Protein AF-A0A9J6A9H9-F1 (afdb_monomer_lite)

pLDDT: mean 70.24, std 17.9, range [38.53, 92.38]

Secondary structure (DSSP, 8-state):
--------------------------S----PPEEEEPGGG-EEEEEEEEEE-SSS-EEEEEEEE-

Radius of gyration: 25.53 Å; chains: 1; bounding box: 49×39×67 Å

Structure (mmCIF, N/CA/C/O backbone):
data_AF-A0A9J6A9H9-F1
#
_entry.id   AF-A0A9J6A9H9-F1
#
loop_
_atom_site.group_PDB
_atom_site.id
_atom_site.type_symbol
_atom_site.label_atom_id
_atom_site.label_alt_id
_atom_site.label_comp_id
_atom_site.label_asym_id
_atom_site.label_entity_id
_atom_site.label_seq_id
_atom_site.pdbx_PDB_ins_code
_atom_site.Cartn_x
_atom_site.Cartn_y
_atom_site.Cartn_z
_atom_site.occupancy
_atom_site.B_iso_or_equiv
_atom_site.auth_seq_id
_atom_site.auth_comp_id
_atom_site.auth_asym_id
_atom_site.auth_atom_id
_atom_site.pdbx_PDB_model_num
ATOM 1 N N . MET A 1 1 ? 36.577 -6.231 46.198 1.00 38.53 1 MET A N 1
ATOM 2 C CA . MET A 1 1 ? 37.609 -6.863 45.349 1.00 38.53 1 MET A CA 1
ATOM 3 C C . MET A 1 1 ? 37.170 -8.294 45.060 1.00 38.53 1 MET A C 1
ATOM 5 O O . MET A 1 1 ? 36.641 -8.925 45.962 1.00 38.53 1 MET A O 1
ATOM 9 N N . ALA A 1 2 ? 37.301 -8.685 43.787 1.00 44.50 2 ALA A N 1
ATOM 10 C CA . ALA A 1 2 ? 37.142 -9.998 43.127 1.00 44.50 2 ALA A CA 1
ATOM 11 C C . ALA A 1 2 ? 37.519 -11.230 43.982 1.00 44.50 2 ALA A C 1
ATOM 13 O O . ALA A 1 2 ? 38.323 -11.077 44.890 1.00 44.50 2 ALA A O 1
ATOM 14 N N . MET A 1 3 ? 37.116 -12.484 43.749 1.00 44.47 3 MET A N 1
ATOM 15 C CA . MET A 1 3 ? 36.470 -13.300 42.689 1.00 44.47 3 MET A CA 1
ATOM 16 C C . MET A 1 3 ? 36.291 -14.688 43.368 1.00 44.47 3 MET A C 1
ATOM 18 O O . MET A 1 3 ? 37.072 -14.986 44.262 1.00 44.47 3 MET A O 1
ATOM 22 N N . ASN A 1 4 ? 35.310 -15.550 43.098 1.00 50.19 4 ASN A N 1
ATOM 23 C CA . ASN A 1 4 ? 35.212 -16.560 42.026 1.00 50.19 4 ASN A CA 1
ATOM 24 C C . ASN A 1 4 ? 34.070 -17.515 42.477 1.00 50.19 4 ASN A C 1
ATOM 26 O O . ASN A 1 4 ? 33.735 -17.566 43.649 1.00 50.19 4 ASN A O 1
ATOM 30 N N . GLU A 1 5 ? 33.288 -18.135 41.601 1.00 44.94 5 GLU A N 1
ATOM 31 C CA . GLU A 1 5 ? 33.443 -19.545 41.234 1.00 44.94 5 GLU A CA 1
ATOM 32 C C . GLU A 1 5 ? 32.310 -19.879 40.253 1.00 44.94 5 GLU A C 1
ATOM 34 O O . GLU A 1 5 ? 31.138 -19.672 40.563 1.00 44.94 5 GLU A O 1
ATOM 39 N N . ASN A 1 6 ? 32.655 -20.408 39.080 1.00 49.72 6 ASN A N 1
ATOM 40 C CA . ASN A 1 6 ? 32.176 -21.708 38.591 1.00 49.72 6 ASN A CA 1
ATOM 41 C C . ASN A 1 6 ? 32.305 -21.811 37.067 1.00 49.72 6 ASN A C 1
ATOM 43 O O . ASN A 1 6 ? 31.425 -21.465 36.288 1.00 49.72 6 ASN A O 1
ATOM 47 N N . ILE A 1 7 ? 33.481 -22.296 36.676 1.00 54.84 7 ILE A N 1
ATOM 48 C CA . ILE A 1 7 ? 33.678 -23.492 35.853 1.00 54.84 7 ILE A CA 1
ATOM 49 C C . ILE A 1 7 ? 32.675 -23.677 34.702 1.00 54.84 7 ILE A C 1
ATOM 51 O O . ILE A 1 7 ? 31.577 -24.215 34.836 1.00 54.84 7 ILE A O 1
ATOM 55 N N . SER A 1 8 ? 33.185 -23.328 33.524 1.00 50.78 8 SER A N 1
ATOM 56 C CA . SER A 1 8 ? 32.796 -23.799 32.198 1.00 50.78 8 SER A CA 1
ATOM 57 C C . SER A 1 8 ? 32.330 -25.267 32.182 1.00 50.78 8 SER A C 1
ATOM 59 O O . SER A 1 8 ? 33.143 -26.191 32.229 1.00 50.78 8 SER A O 1
ATOM 61 N N . LYS A 1 9 ? 31.018 -25.494 32.032 1.00 59.47 9 LYS A N 1
ATOM 62 C CA . LYS A 1 9 ? 30.473 -26.750 31.491 1.00 59.47 9 LYS A CA 1
ATOM 63 C C . LYS A 1 9 ? 30.102 -26.534 30.032 1.00 59.47 9 LYS A C 1
ATOM 65 O O . LYS A 1 9 ? 29.017 -26.093 29.666 1.00 59.47 9 LYS A O 1
ATOM 70 N N . ARG A 1 10 ? 31.096 -26.820 29.203 1.00 53.81 10 ARG A N 1
ATOM 71 C CA . ARG A 1 10 ? 31.040 -26.883 27.749 1.00 53.81 10 ARG A CA 1
ATOM 72 C C . ARG A 1 10 ? 30.042 -27.964 27.304 1.00 53.81 10 ARG A C 1
ATOM 74 O O . ARG A 1 10 ? 30.098 -29.085 27.790 1.00 53.81 10 ARG A O 1
ATOM 81 N N . SER A 1 11 ? 29.293 -27.646 26.247 1.00 57.25 11 SER A N 1
ATOM 82 C CA . SER A 1 11 ? 28.905 -28.566 25.167 1.00 57.25 11 SER A CA 1
ATOM 83 C C . SER A 1 11 ? 27.771 -29.570 25.407 1.00 57.25 11 SER A C 1
ATOM 85 O O . SER A 1 11 ? 28.035 -30.701 25.788 1.00 57.25 11 SER A O 1
ATOM 87 N N . VAL A 1 12 ? 26.583 -29.242 24.878 1.00 60.34 12 VAL A N 1
ATOM 88 C CA . VAL A 1 12 ? 25.970 -30.044 23.799 1.00 60.34 12 VAL A CA 1
ATOM 89 C C . VAL A 1 12 ? 25.311 -29.089 22.794 1.00 60.34 12 VAL A C 1
ATOM 91 O O . VAL A 1 12 ? 24.258 -28.513 23.045 1.00 60.34 12 VAL A O 1
ATOM 94 N N . ARG A 1 13 ? 25.961 -28.888 21.642 1.00 57.34 13 ARG A N 1
ATOM 95 C CA . ARG A 1 13 ? 25.307 -28.360 20.436 1.00 57.34 13 ARG A CA 1
ATOM 96 C C . ARG A 1 13 ? 24.236 -29.364 20.016 1.00 57.34 13 ARG A C 1
ATOM 98 O O . ARG A 1 13 ? 24.545 -30.550 20.022 1.00 57.34 13 ARG A O 1
ATOM 105 N N . ASN A 1 14 ? 23.059 -28.900 19.586 1.00 45.16 14 ASN A N 1
ATOM 106 C CA . ASN A 1 14 ? 22.435 -29.370 18.343 1.00 45.16 14 ASN A CA 1
ATOM 107 C C . ASN A 1 14 ? 21.143 -28.614 17.983 1.00 45.16 14 ASN A C 1
ATOM 109 O O . ASN A 1 14 ? 20.146 -28.768 18.672 1.00 45.16 14 ASN A O 1
ATOM 113 N N . ARG A 1 15 ? 21.192 -27.979 16.794 1.00 50.47 15 ARG A N 1
ATOM 114 C CA . ARG A 1 15 ? 20.116 -27.866 15.781 1.00 50.47 15 ARG A CA 1
ATOM 115 C C . ARG A 1 15 ? 18.939 -26.941 16.169 1.00 50.47 15 ARG A C 1
ATOM 117 O O . ARG A 1 15 ? 18.287 -27.161 17.168 1.00 50.47 15 ARG A O 1
ATOM 124 N N . THR A 1 16 ? 18.599 -25.868 15.454 1.00 50.00 16 THR A N 1
ATOM 125 C CA . THR A 1 16 ? 18.678 -25.602 14.010 1.00 50.00 16 THR A CA 1
ATOM 126 C C . THR A 1 16 ? 18.612 -24.086 13.796 1.00 50.00 16 THR A C 1
ATOM 128 O O . THR A 1 16 ? 17.872 -23.388 14.481 1.00 50.00 16 THR A O 1
ATOM 131 N N . SER A 1 17 ? 19.384 -23.577 12.842 1.00 59.34 17 SER A N 1
ATOM 132 C CA . SER A 1 17 ? 19.267 -22.203 12.353 1.00 59.34 17 SER A CA 1
ATOM 133 C C . SER A 1 17 ? 17.993 -22.064 11.508 1.00 59.34 17 SER A C 1
ATOM 135 O O . SER A 1 17 ? 17.698 -22.971 10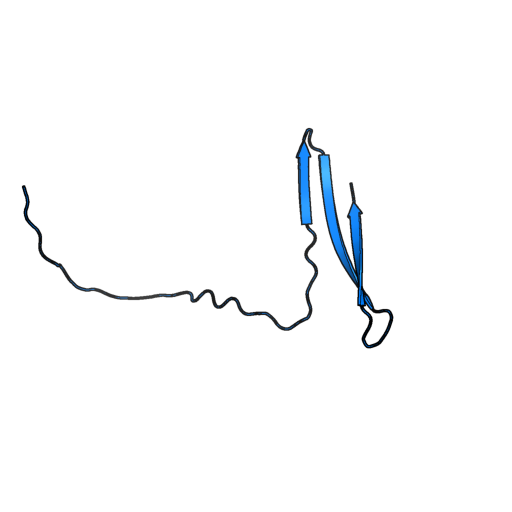.730 1.00 59.34 17 SER A O 1
ATOM 137 N N . PRO A 1 18 ? 17.324 -20.906 11.523 1.00 50.38 18 PRO A N 1
ATOM 138 C CA . PRO A 1 18 ? 16.989 -20.326 10.241 1.00 50.38 18 PRO A CA 1
ATOM 139 C C . PRO A 1 18 ? 17.723 -19.002 10.115 1.00 50.38 18 PRO A C 1
ATOM 141 O O . PRO A 1 18 ? 17.345 -17.969 10.657 1.00 50.38 18 PRO A O 1
ATOM 144 N N . ASN A 1 19 ? 18.818 -19.095 9.371 1.00 53.53 19 ASN A N 1
ATOM 145 C CA . ASN A 1 19 ? 19.300 -18.086 8.451 1.00 53.53 19 ASN A CA 1
ATOM 146 C C . ASN A 1 19 ? 18.113 -17.306 7.856 1.00 53.53 19 ASN A C 1
ATOM 148 O O . ASN A 1 19 ? 17.511 -17.751 6.879 1.00 53.53 19 ASN A O 1
ATOM 152 N N . MET A 1 20 ? 17.786 -16.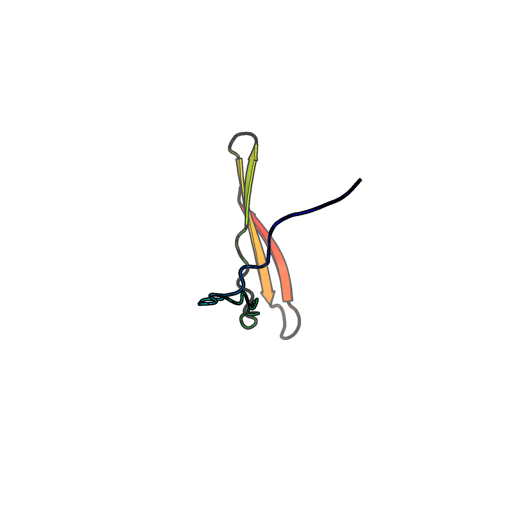141 8.417 1.00 52.12 20 MET A N 1
ATOM 153 C CA . MET A 1 20 ? 17.056 -15.123 7.669 1.00 52.12 20 MET A CA 1
ATOM 154 C C . MET A 1 20 ? 18.043 -14.506 6.682 1.00 52.12 20 MET A C 1
ATOM 156 O O . MET A 1 20 ? 18.510 -13.381 6.845 1.00 52.12 20 MET A O 1
ATOM 160 N N . HIS A 1 21 ? 18.380 -15.276 5.645 1.00 45.94 21 HIS A N 1
ATOM 161 C CA . HIS A 1 21 ? 18.746 -14.664 4.386 1.00 45.94 21 HIS A CA 1
ATOM 162 C C . HIS A 1 21 ? 17.537 -13.817 4.018 1.00 45.94 21 HIS A C 1
ATOM 164 O O . HIS A 1 21 ? 16.451 -14.344 3.776 1.00 45.94 21 HIS A O 1
ATOM 170 N N . ASN A 1 22 ? 17.715 -12.500 4.046 1.00 51.97 22 ASN A N 1
ATOM 171 C CA . ASN A 1 22 ? 16.810 -11.593 3.377 1.00 51.97 22 ASN A CA 1
ATOM 172 C C . ASN A 1 22 ? 16.961 -11.910 1.887 1.00 51.97 22 ASN A C 1
ATOM 174 O O . ASN A 1 22 ? 17.774 -11.309 1.184 1.00 51.97 22 ASN A O 1
ATOM 178 N N . SER A 1 23 ? 16.274 -12.965 1.447 1.00 46.69 23 SER A N 1
ATOM 179 C CA . SER A 1 23 ? 16.116 -13.314 0.054 1.00 46.69 23 SER A CA 1
ATOM 180 C C . SER A 1 23 ? 15.457 -12.102 -0.569 1.00 46.69 23 SER A C 1
ATOM 182 O O . SER A 1 23 ? 14.257 -11.893 -0.418 1.00 46.69 23 SER A O 1
ATOM 184 N N . LYS A 1 24 ? 16.270 -11.268 -1.218 1.00 59.22 24 LYS A N 1
ATOM 185 C CA . 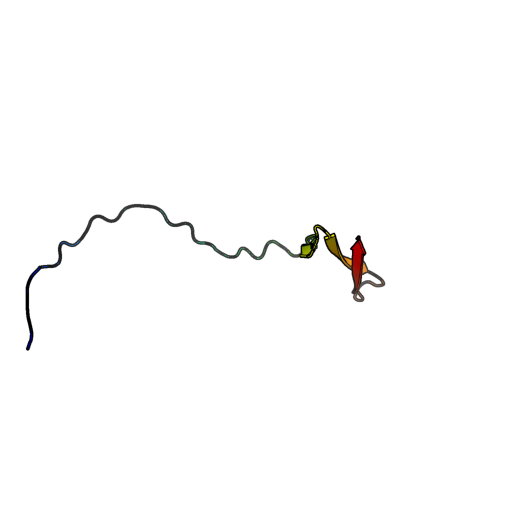LYS A 1 24 ? 15.813 -10.327 -2.230 1.00 59.22 24 LYS A CA 1
ATOM 186 C C . LYS A 1 24 ? 15.109 -11.190 -3.275 1.00 59.22 24 LYS A C 1
ATOM 188 O O . LYS A 1 24 ? 15.746 -11.778 -4.142 1.00 59.22 24 LYS A O 1
ATOM 193 N N . SER A 1 25 ? 13.812 -11.398 -3.076 1.00 50.78 25 SER A N 1
ATOM 194 C CA . SER A 1 25 ? 12.941 -12.065 -4.024 1.00 50.78 25 SER A CA 1
ATOM 195 C C . SER A 1 25 ? 12.944 -11.221 -5.287 1.00 50.78 25 SER A C 1
ATOM 197 O O . SER A 1 25 ? 12.807 -10.001 -5.213 1.00 50.78 25 SER A O 1
ATOM 199 N N . ASN A 1 26 ? 13.169 -11.893 -6.410 1.00 50.88 26 ASN A N 1
ATOM 200 C CA . ASN A 1 26 ? 13.304 -11.325 -7.743 1.00 50.88 26 ASN A CA 1
ATOM 201 C C . ASN A 1 26 ? 12.290 -10.202 -8.018 1.00 50.88 26 ASN A C 1
ATOM 203 O O . ASN A 1 26 ? 11.125 -10.292 -7.637 1.00 50.88 26 ASN A O 1
ATOM 207 N N . GLU A 1 27 ? 12.782 -9.164 -8.689 1.00 50.34 27 GLU A N 1
ATOM 208 C CA . GLU A 1 27 ? 12.207 -7.835 -8.914 1.00 50.34 27 GLU A CA 1
ATOM 209 C C . GLU A 1 27 ? 10.892 -7.815 -9.720 1.00 50.34 27 GLU A C 1
ATOM 211 O O . GLU A 1 27 ? 10.795 -7.237 -10.797 1.00 50.34 27 GLU A O 1
ATOM 216 N N . HIS A 1 28 ? 9.833 -8.384 -9.159 1.00 48.59 28 HIS A N 1
ATOM 217 C CA . HIS A 1 28 ? 8.492 -7.836 -9.306 1.00 48.59 28 HIS A CA 1
ATOM 218 C C . HIS A 1 28 ? 8.119 -7.291 -7.936 1.00 48.59 28 HIS A C 1
ATOM 220 O O . HIS A 1 28 ? 7.616 -8.022 -7.087 1.00 48.59 28 HIS A O 1
ATOM 226 N N . GLU A 1 29 ? 8.454 -6.024 -7.689 1.00 52.44 29 GLU A N 1
ATOM 2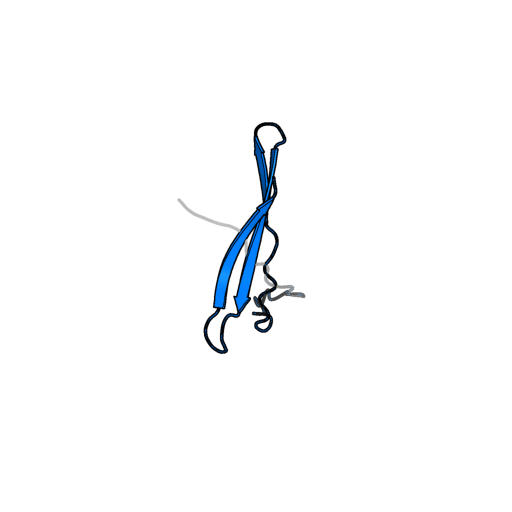27 C CA . GLU A 1 29 ? 8.105 -5.339 -6.448 1.00 52.44 29 GLU A CA 1
ATOM 228 C C . GLU A 1 29 ? 6.572 -5.279 -6.351 1.00 52.44 29 GLU A C 1
ATOM 230 O O . GLU A 1 29 ? 5.914 -4.395 -6.899 1.00 52.44 29 GLU A O 1
ATOM 235 N N . SER A 1 30 ? 5.973 -6.288 -5.715 1.00 57.22 30 SER A N 1
ATOM 236 C CA . SER A 1 30 ? 4.565 -6.271 -5.350 1.00 57.22 30 SER A CA 1
ATOM 237 C C . SER A 1 30 ? 4.402 -5.161 -4.326 1.00 57.22 30 SER A C 1
ATOM 239 O O . SER A 1 30 ? 4.844 -5.292 -3.182 1.00 57.22 30 SER A O 1
ATOM 241 N N . VAL A 1 31 ? 3.827 -4.041 -4.751 1.00 69.69 31 VAL A N 1
ATOM 242 C CA . VAL A 1 31 ? 3.707 -2.875 -3.888 1.00 69.69 31 VAL A CA 1
ATOM 243 C C . VAL A 1 31 ? 2.648 -3.152 -2.831 1.00 69.69 31 VAL A C 1
ATOM 245 O O . VAL A 1 31 ? 1.455 -3.240 -3.122 1.00 69.69 31 VAL A O 1
ATOM 248 N N . SER A 1 32 ? 3.097 -3.343 -1.596 1.00 80.06 32 SER A N 1
ATOM 249 C CA . SER A 1 32 ? 2.220 -3.662 -0.475 1.00 80.06 32 SER A CA 1
ATOM 250 C C . SER A 1 32 ? 1.286 -2.494 -0.154 1.00 80.06 32 SER A C 1
ATOM 252 O O . SER A 1 32 ? 1.726 -1.350 -0.011 1.00 80.06 32 SER A O 1
ATOM 254 N N . VAL A 1 33 ? -0.004 -2.796 0.022 1.00 86.75 33 VAL A N 1
ATOM 255 C CA . VAL A 1 33 ? -0.977 -1.846 0.576 1.00 86.75 33 VAL A CA 1
ATOM 256 C C . VAL A 1 33 ? -0.639 -1.608 2.047 1.00 86.75 33 VAL A C 1
ATOM 258 O O . VAL A 1 33 ? -0.512 -2.550 2.827 1.00 86.75 33 VAL A O 1
ATOM 261 N N . GLN A 1 34 ? -0.499 -0.345 2.428 1.00 89.75 34 GLN A N 1
ATOM 262 C CA . GLN A 1 34 ? -0.248 0.085 3.796 1.00 89.75 34 GLN A CA 1
ATOM 263 C C . GLN A 1 34 ? -1.547 0.589 4.418 1.00 89.75 34 GLN A C 1
ATOM 265 O O . GLN A 1 34 ? -2.278 1.361 3.802 1.00 89.75 34 GLN A O 1
ATOM 270 N N . ILE A 1 35 ? -1.832 0.160 5.648 1.00 90.81 35 ILE A N 1
ATOM 271 C CA . ILE A 1 35 ? -3.030 0.546 6.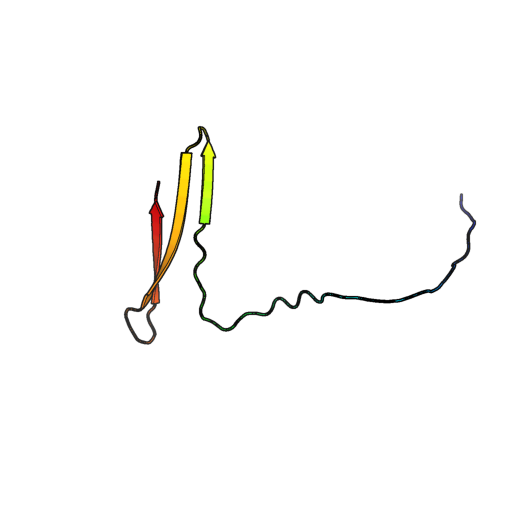398 1.00 90.81 35 ILE A CA 1
ATOM 272 C C . ILE A 1 35 ? -2.590 1.252 7.676 1.00 90.81 35 ILE A C 1
ATOM 274 O O . ILE A 1 35 ? -1.785 0.722 8.443 1.00 90.81 35 ILE A O 1
ATOM 278 N N . LYS A 1 36 ? -3.141 2.440 7.927 1.00 90.38 36 LYS A N 1
ATOM 279 C CA . LYS A 1 36 ? -2.926 3.206 9.153 1.00 90.38 36 LYS A CA 1
ATOM 280 C C . LYS A 1 36 ? -4.246 3.474 9.846 1.00 90.38 36 LYS A C 1
ATOM 282 O O . LYS A 1 36 ? -5.133 4.128 9.300 1.00 90.38 36 LYS A O 1
ATOM 287 N N . HIS A 1 37 ? -4.320 3.031 11.091 1.00 92.38 37 HIS A N 1
ATOM 288 C CA . HIS A 1 37 ? -5.359 3.448 12.018 1.00 92.38 37 HIS A CA 1
ATOM 289 C C . HIS A 1 37 ? -4.994 4.832 12.562 1.00 92.38 37 HIS A C 1
ATOM 291 O O . HIS A 1 37 ? -3.917 5.037 13.124 1.00 92.38 37 HIS A O 1
ATOM 297 N N . LEU A 1 38 ? -5.869 5.798 12.327 1.00 89.44 38 LEU A N 1
ATOM 298 C CA . LEU A 1 38 ? -5.809 7.135 12.893 1.00 89.44 38 LEU A CA 1
ATOM 299 C C . LEU A 1 38 ? -6.683 7.201 14.152 1.00 89.44 38 LEU A C 1
ATOM 301 O O . LEU A 1 38 ? -7.458 6.295 14.464 1.00 89.44 38 LEU A O 1
ATOM 305 N N . ASN A 1 39 ? -6.571 8.313 14.874 1.00 90.88 39 ASN A N 1
ATOM 306 C CA . ASN A 1 39 ? -7.394 8.566 16.050 1.00 90.88 39 ASN A CA 1
ATOM 307 C C . ASN A 1 39 ? -8.889 8.532 15.696 1.00 90.88 39 ASN A C 1
ATOM 309 O O . ASN A 1 39 ? -9.285 8.843 14.569 1.00 90.88 39 ASN A O 1
ATOM 313 N N . PHE A 1 40 ? -9.717 8.215 16.693 1.00 86.81 40 PHE A N 1
ATOM 314 C CA . PHE A 1 40 ? -11.179 8.197 16.567 1.00 86.81 40 PHE A CA 1
ATOM 315 C C . PHE A 1 40 ? -11.709 7.164 15.557 1.00 86.81 40 PHE A C 1
ATOM 317 O O . PHE A 1 40 ? -12.717 7.404 14.898 1.00 86.81 40 PHE A O 1
ATOM 324 N N . GLY A 1 41 ? -11.023 6.024 15.412 1.00 88.56 41 GLY A N 1
ATOM 325 C CA . GLY A 1 41 ? -11.482 4.906 14.575 1.00 88.56 41 GLY A CA 1
ATOM 326 C C . GLY A 1 41 ? -11.380 5.150 13.067 1.00 88.56 41 GLY A C 1
ATOM 327 O O . GLY A 1 41 ? -11.889 4.353 12.285 1.00 88.56 41 GLY A O 1
ATOM 328 N N . LYS A 1 42 ? -10.725 6.236 12.644 1.00 89.88 42 LYS A N 1
ATOM 329 C CA . LYS A 1 42 ? -10.493 6.523 11.227 1.00 89.88 42 LYS A CA 1
ATOM 330 C C . LYS A 1 42 ? -9.422 5.589 10.678 1.00 89.88 42 LYS A C 1
ATOM 332 O O . LYS A 1 42 ? -8.401 5.367 11.325 1.00 89.88 42 LYS A O 1
ATOM 337 N N . VAL A 1 43 ? -9.621 5.079 9.470 1.00 91.06 43 VAL A N 1
ATOM 338 C CA . VAL A 1 43 ? -8.669 4.182 8.807 1.00 91.06 43 VAL A CA 1
ATOM 339 C C . VAL A 1 43 ? -8.280 4.794 7.478 1.00 91.06 43 VAL A C 1
ATOM 341 O O . VAL A 1 43 ? -9.133 5.275 6.744 1.00 91.06 43 VAL A O 1
ATOM 344 N N . VAL A 1 44 ? -6.987 4.802 7.176 1.00 90.50 44 VAL A N 1
ATOM 345 C CA . VAL A 1 44 ? -6.481 5.220 5.870 1.00 90.50 44 VAL A CA 1
ATOM 346 C C . VAL A 1 44 ? -5.671 4.079 5.293 1.00 90.50 44 VAL A C 1
ATOM 348 O O . VAL A 1 44 ? -4.743 3.590 5.937 1.00 90.50 44 VAL A O 1
ATOM 351 N N . ALA A 1 45 ? -6.012 3.670 4.079 1.00 90.56 45 ALA A N 1
ATOM 352 C CA . ALA A 1 45 ? -5.215 2.749 3.291 1.00 90.56 45 ALA A CA 1
ATOM 353 C C . ALA A 1 45 ? -4.527 3.521 2.165 1.00 90.56 45 ALA A C 1
ATOM 355 O O . ALA A 1 45 ? -5.147 4.363 1.515 1.00 90.56 45 ALA A O 1
ATOM 356 N N . TRP A 1 46 ? -3.256 3.238 1.909 1.00 91.44 46 TRP A N 1
ATOM 357 C CA . TRP A 1 46 ? -2.574 3.742 0.725 1.00 91.44 46 TRP A CA 1
ATOM 358 C C . TRP A 1 46 ? -1.726 2.666 0.073 1.00 91.44 46 TRP A C 1
ATOM 360 O O . TRP A 1 46 ? -1.238 1.741 0.717 1.00 91.44 46 TRP A O 1
ATOM 370 N N . THR A 1 47 ? -1.535 2.797 -1.229 1.00 89.62 47 THR A N 1
ATOM 371 C CA . THR A 1 47 ? -0.605 1.961 -1.980 1.00 89.62 47 THR A CA 1
ATOM 372 C C . THR A 1 47 ? 0.108 2.803 -3.020 1.00 89.62 47 THR A C 1
ATOM 374 O O . THR A 1 47 ? -0.430 3.805 -3.498 1.00 89.62 47 THR A O 1
ATOM 377 N N . ARG A 1 48 ? 1.338 2.415 -3.347 1.00 87.06 48 ARG A N 1
ATOM 378 C CA . ARG A 1 48 ? 2.078 3.017 -4.450 1.00 87.06 48 ARG A CA 1
ATOM 379 C C . ARG A 1 48 ? 1.805 2.209 -5.714 1.00 87.06 48 ARG A C 1
ATOM 381 O O . ARG A 1 48 ? 1.865 0.987 -5.703 1.00 87.06 48 ARG A O 1
ATOM 388 N N . LEU A 1 49 ? 1.487 2.883 -6.805 1.00 85.38 49 LEU A N 1
ATOM 389 C CA . LEU A 1 49 ? 1.284 2.257 -8.104 1.00 85.38 49 LEU A CA 1
ATOM 390 C C . LEU A 1 49 ? 2.425 2.670 -9.026 1.00 85.38 49 LEU A C 1
ATOM 392 O O . LEU A 1 49 ? 2.682 3.861 -9.206 1.00 85.38 49 LEU A O 1
ATOM 396 N N . ALA A 1 50 ? 3.100 1.681 -9.608 1.00 82.94 50 ALA A N 1
ATOM 397 C CA . ALA A 1 50 ? 4.023 1.897 -10.712 1.00 82.94 50 ALA A CA 1
ATOM 398 C C . ALA A 1 50 ? 3.229 1.983 -12.016 1.00 82.94 50 ALA A C 1
ATOM 400 O O . ALA A 1 50 ? 2.638 1.004 -12.470 1.00 82.94 50 ALA A O 1
ATOM 401 N N . LEU A 1 51 ? 3.243 3.157 -12.636 1.00 83.88 51 LEU A N 1
ATOM 402 C CA . LEU A 1 51 ? 2.707 3.381 -13.969 1.00 83.88 51 LEU A CA 1
ATOM 403 C C . LEU A 1 51 ? 3.872 3.424 -14.953 1.00 83.88 51 LEU A C 1
ATOM 405 O O . LEU A 1 51 ? 4.664 4.370 -14.972 1.00 83.88 51 LEU A O 1
ATOM 409 N N . ARG A 1 52 ? 3.979 2.391 -15.786 1.00 84.88 52 ARG A N 1
ATOM 410 C CA . ARG A 1 52 ? 4.983 2.333 -16.848 1.00 84.88 52 ARG A CA 1
ATOM 411 C C . ARG A 1 52 ? 4.511 3.166 -18.040 1.00 84.88 52 ARG A C 1
ATOM 413 O O . ARG A 1 52 ? 3.536 2.801 -18.691 1.00 84.88 52 ARG A O 1
ATOM 420 N N . LYS A 1 53 ? 5.190 4.282 -18.315 1.00 82.19 53 LYS A N 1
ATOM 421 C CA . LYS A 1 53 ? 4.893 5.156 -19.466 1.00 82.19 53 LYS A CA 1
ATOM 422 C C . LYS A 1 53 ? 5.703 4.791 -20.705 1.00 82.19 53 LYS A C 1
ATOM 424 O O . LYS A 1 53 ? 5.194 4.902 -21.814 1.00 82.19 53 LYS A O 1
ATOM 429 N N . SER A 1 54 ? 6.949 4.362 -20.524 1.00 82.69 54 SER A N 1
ATOM 430 C CA . SER A 1 54 ? 7.840 3.955 -21.613 1.00 82.69 54 SER A CA 1
ATOM 431 C C . SER A 1 54 ? 8.697 2.762 -21.174 1.00 82.69 54 SER A C 1
ATOM 433 O O . SER A 1 54 ? 8.568 2.268 -20.050 1.00 82.69 54 SER A O 1
ATOM 435 N N . GLN A 1 55 ? 9.562 2.249 -22.055 1.00 80.25 55 GLN A N 1
ATOM 436 C CA . GLN A 1 55 ? 10.399 1.092 -21.732 1.00 80.25 55 GLN A CA 1
ATOM 437 C C . GLN A 1 55 ? 11.310 1.343 -20.520 1.00 80.25 55 GLN A C 1
ATOM 439 O O . GLN A 1 55 ? 11.515 0.397 -19.758 1.00 80.25 55 GLN A O 1
ATOM 444 N N . ASN A 1 56 ? 11.731 2.600 -20.312 1.00 86.56 56 ASN A N 1
ATOM 445 C CA . ASN A 1 56 ? 12.611 3.027 -19.221 1.00 86.56 56 ASN A CA 1
ATOM 446 C C . ASN A 1 56 ? 11.953 4.011 -18.234 1.00 86.56 56 ASN A C 1
ATOM 448 O O . ASN A 1 56 ? 12.503 4.228 -17.158 1.00 86.56 56 ASN A O 1
ATOM 452 N N . ASP A 1 57 ? 10.778 4.570 -18.548 1.00 79.12 57 ASP A N 1
ATOM 453 C CA . ASP A 1 57 ? 10.093 5.518 -17.663 1.00 79.12 57 ASP A CA 1
ATOM 454 C C . ASP A 1 57 ? 8.987 4.837 -16.860 1.00 79.12 57 ASP A C 1
ATOM 456 O O . ASP A 1 57 ? 7.946 4.430 -17.393 1.00 79.12 57 ASP A O 1
ATOM 460 N N . THR A 1 58 ? 9.199 4.779 -15.548 1.00 83.81 58 THR A N 1
ATOM 461 C CA . THR A 1 58 ? 8.184 4.389 -14.568 1.00 83.81 58 THR A CA 1
ATOM 462 C C . THR A 1 58 ? 7.896 5.574 -13.662 1.00 83.81 58 THR A C 1
ATOM 464 O O . THR A 1 58 ? 8.804 6.135 -13.053 1.00 83.81 58 THR A O 1
ATOM 467 N N . ILE A 1 59 ? 6.625 5.956 -13.572 1.00 85.12 59 ILE A N 1
ATOM 468 C CA . ILE A 1 59 ? 6.158 6.974 -12.634 1.00 85.12 59 ILE A CA 1
ATOM 469 C C . ILE A 1 59 ? 5.495 6.270 -11.461 1.00 85.12 59 ILE A C 1
ATOM 471 O O . ILE A 1 59 ? 4.680 5.370 -11.648 1.00 85.12 59 ILE A O 1
ATOM 475 N N . TRP A 1 60 ? 5.839 6.705 -10.256 1.00 83.75 60 TRP A N 1
ATOM 476 C CA . TRP A 1 60 ? 5.227 6.224 -9.028 1.00 83.75 60 TRP A CA 1
ATOM 477 C C . TRP A 1 60 ? 4.151 7.198 -8.575 1.00 83.75 60 TRP A C 1
ATOM 479 O O . TRP A 1 60 ? 4.449 8.359 -8.304 1.00 83.75 60 TRP A O 1
ATOM 489 N N . ASP A 1 61 ? 2.921 6.711 -8.466 1.00 86.69 61 ASP A N 1
ATOM 490 C CA . ASP A 1 61 ? 1.805 7.466 -7.900 1.00 86.69 61 ASP A CA 1
ATOM 491 C C . ASP A 1 61 ? 1.353 6.836 -6.575 1.00 86.69 61 ASP A C 1
ATOM 493 O O . ASP A 1 61 ? 1.561 5.645 -6.345 1.00 86.69 61 ASP A O 1
ATOM 497 N N . THR A 1 62 ? 0.770 7.621 -5.671 1.00 87.62 62 THR A N 1
ATOM 498 C CA . THR A 1 62 ? 0.252 7.133 -4.383 1.00 87.62 62 THR A CA 1
ATOM 499 C C . THR A 1 62 ? -1.260 7.275 -4.352 1.00 87.62 62 THR A C 1
ATOM 501 O O . THR A 1 62 ? -1.789 8.381 -4.325 1.00 87.62 62 THR A O 1
ATOM 504 N N . VAL A 1 63 ? -1.964 6.146 -4.292 1.00 86.19 63 VAL A N 1
ATOM 505 C CA . VAL A 1 63 ? -3.423 6.122 -4.164 1.00 86.19 63 VAL A CA 1
ATOM 506 C C . VAL A 1 63 ? -3.789 6.015 -2.694 1.00 86.19 63 VAL A C 1
ATOM 508 O O . VAL A 1 63 ? -3.265 5.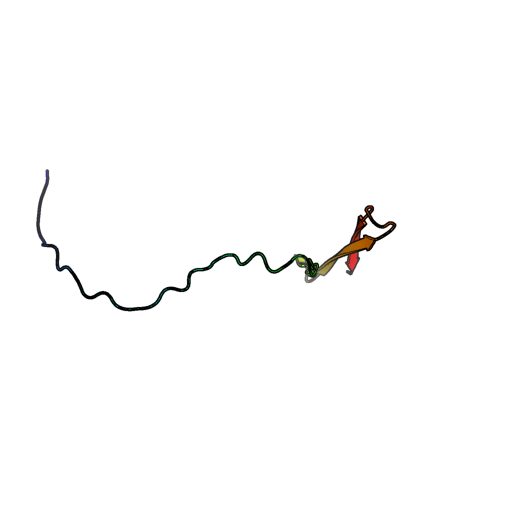153 -1.990 1.00 86.19 63 VAL A O 1
ATOM 511 N N . ILE A 1 64 ? -4.701 6.874 -2.239 1.00 86.88 64 ILE A N 1
ATOM 512 C CA . ILE A 1 64 ? -5.182 6.927 -0.855 1.00 86.88 64 ILE A CA 1
ATOM 513 C C . ILE A 1 64 ? -6.684 6.629 -0.838 1.00 86.88 64 ILE A C 1
ATOM 515 O O . ILE A 1 64 ? -7.449 7.219 -1.601 1.00 86.88 64 ILE A O 1
ATOM 519 N N . LYS A 1 65 ? -7.110 5.741 0.061 1.00 82.81 65 LYS A N 1
ATOM 520 C CA . LYS A 1 65 ? -8.512 5.453 0.370 1.00 82.81 65 LYS A CA 1
ATOM 521 C C . LYS A 1 65 ? -8.760 5.710 1.859 1.00 82.81 65 LYS A C 1
ATOM 523 O O . LYS A 1 65 ? -7.988 5.246 2.699 1.00 82.81 65 LYS A O 1
ATOM 528 N N . GLN A 1 66 ? -9.809 6.472 2.159 1.00 77.94 66 GLN A N 1
ATOM 529 C CA . GLN A 1 66 ? -10.293 6.792 3.507 1.00 77.94 66 GLN A CA 1
ATOM 530 C C . GLN A 1 66 ? -11.693 6.214 3.698 1.00 77.94 66 GLN A C 1
ATOM 532 O O . GLN A 1 66 ? -12.386 6.051 2.663 1.00 77.94 66 GLN A O 1
#

Organism: Solanum commersonii (NCBI:txid4109)

Foldseek 3Di:
DDDDDDDDPDDDDDDDDDDPPVPPPPPPPPWDWDWDQDPPRDIKIKTWDWDDPDPPDTDIDMDMDD

Sequence (66 aa):
MAMNENISKRSVRNRTSPNMHNSKSNEHESVSVQIKHLNFGKVVAWTRLALRKSQNDTIWDTVIKQ